Protein AF-A0A3M1S016-F1 (afdb_monomer_lite)

pLDDT: mean 80.81, std 20.06, range [38.78, 97.69]

Foldseek 3Di:
DDDDDPPPPPVVVVPPPPPPPPVPPPPDPDDDDPAPLADCVVPDKDFPPVCPVVLVLFDRDRSDTGRHDDPPDDGDDTDD

Structure (mmCIF, N/CA/C/O backbone):
data_AF-A0A3M1S016-F1
#
_entry.id   AF-A0A3M1S016-F1
#
loop_
_atom_site.group_PDB
_atom_site.id
_atom_site.type_symbol
_atom_site.label_atom_id
_atom_site.label_alt_id
_atom_site.label_comp_id
_atom_site.label_asym_id
_atom_site.label_entity_id
_atom_site.label_seq_id
_atom_site.pdbx_PDB_ins_code
_atom_site.Cartn_x
_atom_site.Cartn_y
_atom_site.Cartn_z
_atom_site.occupancy
_atom_site.B_iso_or_equiv
_atom_site.auth_seq_id
_atom_site.auth_comp_id
_atom_site.auth_asym_id
_atom_site.auth_atom_id
_atom_site.pdbx_PDB_model_num
ATOM 1 N N . MET A 1 1 ? -39.770 13.120 84.996 1.00 38.78 1 MET A N 1
ATOM 2 C CA . MET A 1 1 ? -38.645 14.043 84.741 1.00 38.78 1 MET A CA 1
ATOM 3 C C . MET A 1 1 ? -37.544 13.212 84.080 1.00 38.78 1 MET A C 1
ATOM 5 O O . MET A 1 1 ? -36.750 12.619 84.784 1.00 38.78 1 MET A O 1
ATOM 9 N N . TRP A 1 2 ? -37.739 12.712 82.854 1.00 44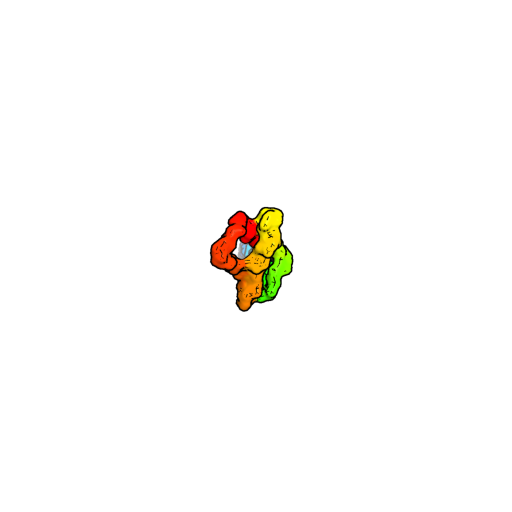.84 2 TRP A N 1
ATOM 10 C CA . TRP A 1 2 ? -37.471 13.344 81.546 1.00 44.84 2 TRP A CA 1
ATOM 11 C C . TRP A 1 2 ? -36.107 14.044 81.441 1.00 44.84 2 TRP A C 1
ATOM 13 O O . TRP A 1 2 ? -35.849 14.960 82.213 1.00 44.84 2 TRP A O 1
ATOM 23 N N . LEU A 1 3 ? -35.359 13.645 80.393 1.00 49.38 3 LEU A N 1
ATOM 24 C CA . LEU A 1 3 ? -34.169 14.276 79.786 1.00 49.38 3 LEU A CA 1
ATOM 25 C C . LEU A 1 3 ? -32.893 14.061 80.619 1.00 49.38 3 LEU A C 1
ATOM 27 O O . LEU A 1 3 ? -32.776 14.576 81.715 1.00 49.38 3 LEU A O 1
ATOM 31 N N . MET A 1 4 ? -31.926 13.237 80.211 1.00 48.75 4 MET A N 1
ATOM 32 C CA . MET A 1 4 ? -30.994 13.487 79.107 1.00 48.75 4 MET A CA 1
ATOM 33 C C . MET A 1 4 ? -30.400 12.147 78.643 1.00 48.75 4 MET A C 1
ATOM 35 O O . MET A 1 4 ? -29.854 11.418 79.464 1.00 48.75 4 MET A O 1
ATOM 39 N N . GLY A 1 5 ? -30.461 11.802 77.354 1.00 51.59 5 GLY A N 1
ATOM 40 C CA . GLY A 1 5 ? -29.795 10.569 76.900 1.00 51.59 5 GLY A CA 1
ATOM 41 C C . GLY A 1 5 ? -29.733 10.297 75.400 1.00 51.59 5 GLY A C 1
ATOM 42 O O . GLY A 1 5 ? -29.019 9.392 74.993 1.00 51.59 5 GLY A O 1
ATOM 43 N N . THR A 1 6 ? -30.432 11.053 74.553 1.00 51.50 6 THR A N 1
ATOM 44 C CA . THR A 1 6 ? -30.590 10.678 73.132 1.00 51.50 6 THR A CA 1
ATOM 45 C C . THR A 1 6 ? -29.897 11.604 72.131 1.00 51.50 6 THR A C 1
ATOM 47 O O . THR A 1 6 ? -29.969 11.357 70.931 1.00 51.50 6 THR A O 1
ATOM 50 N N . ALA A 1 7 ? -29.186 12.644 72.576 1.00 51.06 7 ALA A N 1
ATOM 51 C CA . ALA A 1 7 ? -28.669 13.664 71.658 1.00 51.06 7 ALA A CA 1
ATOM 52 C C . ALA A 1 7 ? -27.315 13.337 70.990 1.00 51.06 7 ALA A C 1
ATOM 54 O O . ALA A 1 7 ? -26.939 14.031 70.052 1.00 51.06 7 ALA A O 1
ATOM 55 N N . VAL A 1 8 ? -26.582 12.296 71.409 1.00 48.56 8 VAL A N 1
ATOM 56 C CA . VAL A 1 8 ? -25.240 12.013 70.842 1.00 48.56 8 VAL A CA 1
ATOM 57 C C . VAL A 1 8 ? -25.276 10.998 69.689 1.00 48.56 8 VAL A C 1
ATOM 59 O O . VAL A 1 8 ? -24.382 10.985 68.849 1.00 48.56 8 VAL A O 1
ATOM 62 N N . CYS A 1 9 ? -26.332 10.189 69.563 1.00 47.06 9 CYS A N 1
ATOM 63 C CA . CYS A 1 9 ? -26.353 9.098 68.578 1.00 47.06 9 CYS A CA 1
ATOM 64 C C . CYS A 1 9 ? -26.810 9.506 67.165 1.00 47.06 9 CYS A C 1
ATOM 66 O O . CYS A 1 9 ? -26.606 8.739 66.229 1.00 47.06 9 CYS A O 1
ATOM 68 N N . ILE A 1 10 ? -27.400 10.691 66.967 1.00 50.00 10 ILE A N 1
ATOM 69 C CA . ILE A 1 10 ? -27.988 11.058 65.660 1.00 50.00 10 ILE A CA 1
ATOM 70 C C . ILE A 1 10 ? -26.988 11.799 64.748 1.00 50.00 10 ILE A C 1
ATOM 72 O O . ILE A 1 10 ? -27.185 11.863 63.538 1.00 50.00 10 ILE A O 1
ATOM 76 N N . ALA A 1 11 ? -25.854 12.279 65.268 1.00 49.06 11 ALA A N 1
ATOM 77 C CA . ALA A 1 11 ? -24.857 12.980 64.449 1.00 49.06 11 ALA A CA 1
ATOM 78 C C . ALA A 1 11 ? -23.913 12.049 63.655 1.00 49.06 11 ALA A C 1
ATOM 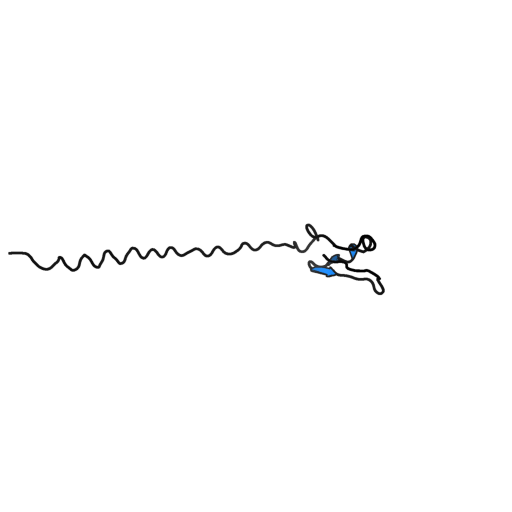80 O O . ALA A 1 11 ? -23.253 12.507 62.728 1.00 49.06 11 ALA A O 1
ATOM 81 N N . TRP A 1 12 ? -23.852 10.749 63.968 1.00 47.59 12 TRP A N 1
ATOM 82 C CA . TRP A 1 12 ? -22.982 9.801 63.248 1.00 47.59 12 TRP A CA 1
ATOM 83 C C . TRP A 1 12 ? -23.648 9.119 62.047 1.00 47.59 12 TRP A C 1
ATOM 85 O O . TRP A 1 12 ? -22.958 8.605 61.172 1.00 47.59 12 TRP A O 1
ATOM 95 N N . VAL A 1 13 ? -24.979 9.147 61.953 1.00 50.41 13 VAL A N 1
ATOM 96 C CA . VAL A 1 13 ? -25.709 8.465 60.867 1.00 50.41 13 VAL A CA 1
ATOM 97 C C . VAL A 1 13 ? -25.774 9.317 59.590 1.00 50.41 13 VAL A C 1
ATOM 99 O O . VAL A 1 13 ? -25.928 8.784 58.494 1.00 50.41 13 VAL A O 1
ATOM 102 N N . ILE A 1 14 ? -25.582 10.635 59.689 1.00 50.53 14 ILE A N 1
ATOM 103 C CA . ILE A 1 14 ? -25.725 11.550 58.542 1.00 50.53 14 ILE A CA 1
ATOM 104 C C . ILE A 1 14 ? -24.429 11.654 57.707 1.00 50.53 14 ILE A C 1
ATOM 106 O O . ILE A 1 14 ? -24.481 12.048 56.546 1.00 50.53 14 ILE A O 1
ATOM 110 N N . CYS A 1 15 ? -23.278 11.200 58.215 1.00 49.12 15 CYS A N 1
ATOM 111 C CA . CYS A 1 15 ? -22.014 11.210 57.459 1.00 49.12 15 CYS A CA 1
ATOM 112 C C . CYS A 1 15 ? -21.747 9.957 56.604 1.00 49.12 15 CYS A C 1
ATOM 114 O O . CYS A 1 15 ? -20.705 9.894 55.958 1.00 49.12 15 CYS A O 1
ATOM 116 N N . LEU A 1 16 ? -22.651 8.967 56.559 1.00 51.34 16 LEU A N 1
ATOM 117 C CA . LEU A 1 16 ? -22.412 7.714 55.819 1.00 51.34 16 LEU A CA 1
ATOM 118 C C . LEU A 1 16 ? -23.161 7.578 54.481 1.00 51.34 16 LEU A C 1
ATOM 120 O O . LEU A 1 16 ? -23.103 6.513 53.874 1.00 51.34 16 LEU A O 1
ATOM 124 N N . SER A 1 17 ? -23.855 8.615 53.996 1.00 53.81 17 SER A N 1
ATOM 125 C CA . SER A 1 17 ? -24.608 8.536 52.724 1.00 53.81 17 SER A CA 1
ATOM 126 C C . SER A 1 17 ? -24.120 9.461 51.604 1.00 53.81 17 SER A C 1
ATOM 128 O O . SER A 1 17 ? -24.577 9.333 50.471 1.00 53.81 17 SER A O 1
ATOM 130 N N . SER A 1 18 ? -23.123 10.312 51.842 1.00 56.72 18 SER A N 1
ATOM 131 C CA . SER A 1 18 ? -22.459 11.093 50.784 1.00 56.72 18 SER A CA 1
ATOM 132 C C . SER A 1 18 ? -21.212 10.405 50.217 1.00 56.72 18 SER A C 1
ATOM 134 O O . SER A 1 18 ? -20.413 11.022 49.522 1.00 56.72 18 SER A O 1
ATOM 136 N N . GLY A 1 19 ? -21.085 9.091 50.413 1.00 53.38 19 GLY A N 1
ATOM 137 C CA . GLY A 1 19 ? -20.238 8.231 49.591 1.00 53.38 19 GLY A CA 1
ATOM 138 C C . GLY A 1 19 ? -20.896 7.932 48.244 1.00 53.38 19 GLY A C 1
ATOM 139 O O . GLY A 1 19 ? -21.012 6.772 47.864 1.00 53.38 19 GLY A O 1
ATOM 140 N N . ARG A 1 20 ? -21.363 8.955 47.514 1.00 50.78 20 ARG A N 1
ATOM 141 C CA . ARG A 1 20 ? -21.618 8.783 46.083 1.00 50.78 20 ARG A CA 1
A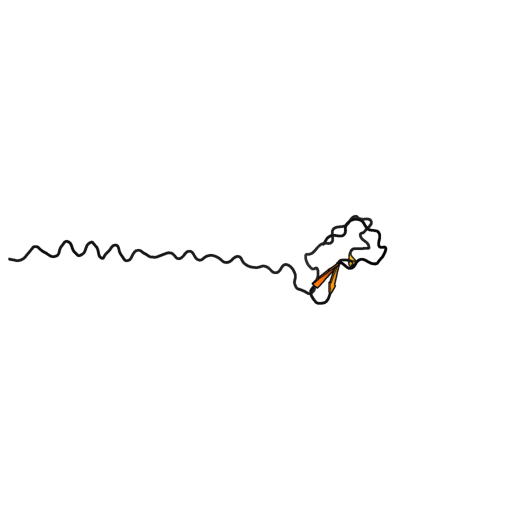TOM 142 C C . ARG A 1 20 ? -20.229 8.728 45.467 1.00 50.78 20 ARG A C 1
ATOM 144 O O . ARG A 1 20 ? -19.670 9.762 45.116 1.00 50.78 20 ARG A O 1
ATOM 151 N N . SER A 1 21 ? -19.636 7.535 45.416 1.00 55.91 21 SER A N 1
ATOM 152 C CA . SER A 1 21 ? -18.586 7.274 44.447 1.00 55.91 21 SER A CA 1
ATOM 153 C C . SER A 1 21 ? -19.195 7.655 43.105 1.00 55.91 21 SER A C 1
ATOM 155 O O . SER A 1 21 ? -20.056 6.971 42.551 1.00 55.91 21 SER A O 1
ATOM 157 N N . VAL A 1 22 ? -18.837 8.848 42.635 1.00 57.69 22 VAL A N 1
ATOM 158 C CA . VAL A 1 22 ? -18.963 9.212 41.236 1.00 57.69 22 VAL A CA 1
ATOM 159 C C . VAL A 1 22 ? -17.968 8.280 40.580 1.00 57.69 22 VAL A C 1
ATOM 161 O O . VAL A 1 22 ? -16.783 8.582 40.504 1.00 57.69 22 VAL A O 1
ATOM 164 N N . TRP A 1 23 ? -18.417 7.062 40.286 1.00 58.22 23 TRP A N 1
ATOM 165 C CA . TRP A 1 23 ? -17.654 6.115 39.505 1.00 58.22 23 TRP A CA 1
ATOM 166 C C . TRP A 1 23 ? -17.279 6.876 38.240 1.00 58.22 23 TRP A C 1
ATOM 168 O O . TRP A 1 23 ? -18.155 7.222 37.447 1.00 58.22 23 TRP A O 1
ATOM 178 N N . ALA A 1 24 ? -16.008 7.256 38.123 1.00 67.06 24 ALA A N 1
ATOM 179 C CA . ALA A 1 24 ? -15.500 7.855 36.910 1.00 67.06 24 ALA A CA 1
ATOM 180 C C . ALA A 1 24 ? -15.717 6.799 35.829 1.00 67.06 24 ALA A C 1
ATOM 182 O O . ALA A 1 24 ? -15.145 5.710 35.909 1.00 67.06 24 ALA A O 1
ATOM 183 N N . GLN A 1 25 ? -16.626 7.063 34.889 1.00 66.81 25 GLN A N 1
ATOM 184 C CA . GLN A 1 25 ? -16.727 6.218 33.713 1.00 66.81 25 GLN A CA 1
ATOM 185 C C . GLN A 1 25 ? -15.417 6.391 32.961 1.00 66.81 25 GLN A C 1
ATOM 187 O O . GLN A 1 25 ? -15.122 7.459 32.434 1.00 66.81 25 GLN A O 1
ATOM 192 N N . GLU A 1 26 ? -14.606 5.344 32.988 1.00 73.94 26 GLU A N 1
ATOM 193 C CA . GLU A 1 26 ? -13.448 5.223 32.125 1.00 73.94 26 GLU A CA 1
ATOM 194 C C . GLU A 1 26 ? -13.976 5.160 30.689 1.00 73.94 26 GLU A C 1
ATOM 196 O O . GLU A 1 26 ? -14.515 4.138 30.252 1.00 73.94 26 GLU A O 1
ATOM 201 N N . GLU A 1 27 ? -13.925 6.292 29.983 1.00 77.31 27 GLU A N 1
ATOM 202 C CA . GLU A 1 27 ? -14.279 6.332 28.571 1.00 77.31 27 GLU A CA 1
ATOM 203 C C . GLU A 1 27 ? -13.285 5.460 27.813 1.00 77.31 27 GLU A C 1
ATOM 205 O O . GLU A 1 27 ? -12.098 5.772 27.697 1.00 77.31 27 GLU A O 1
ATOM 210 N N . LYS A 1 28 ? -13.767 4.312 27.332 1.00 83.12 28 LYS A N 1
ATOM 211 C CA . LYS A 1 28 ? -12.956 3.440 26.493 1.00 83.12 28 LYS A CA 1
ATOM 212 C C . LYS A 1 28 ? -12.647 4.184 25.199 1.00 83.12 28 LYS A C 1
ATOM 214 O O . LYS A 1 28 ? -13.586 4.649 24.552 1.00 83.12 28 LYS A O 1
ATOM 219 N N . PRO A 1 29 ? -11.370 4.259 24.794 1.00 84.50 29 PRO A N 1
ATOM 220 C CA . PRO A 1 29 ? -11.020 4.898 23.542 1.00 84.50 29 PRO A CA 1
ATOM 221 C C . PRO A 1 29 ? -11.735 4.184 22.395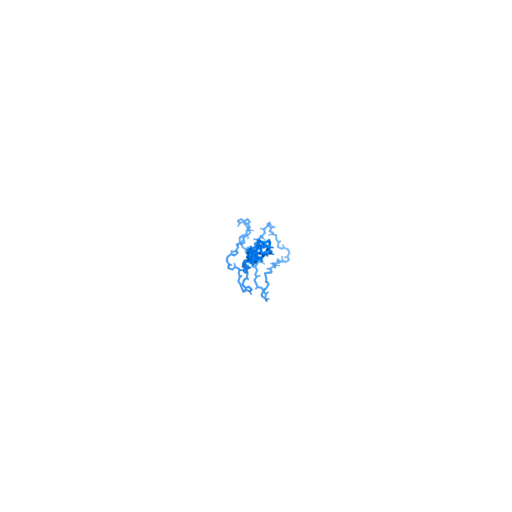 1.00 84.50 29 PRO A C 1
ATOM 223 O O . PRO A 1 29 ? -11.721 2.951 22.298 1.00 84.50 29 PRO A O 1
ATOM 226 N N . GLU A 1 30 ? -12.376 4.967 21.532 1.00 89.25 30 GLU A N 1
ATOM 227 C CA . GLU A 1 30 ? -13.019 4.446 20.336 1.00 89.25 30 GLU A CA 1
ATOM 228 C C . GLU A 1 30 ? -11.953 3.820 19.428 1.00 89.25 30 GLU A C 1
ATOM 230 O O . GLU A 1 30 ? -10.988 4.465 19.014 1.00 89.25 30 GLU A O 1
ATOM 235 N N . THR A 1 31 ? -12.098 2.526 19.145 1.00 92.06 31 THR A N 1
ATOM 236 C CA . THR A 1 31 ? -11.201 1.827 18.222 1.00 92.06 31 THR A CA 1
ATOM 237 C C . THR A 1 31 ? -11.663 2.077 16.794 1.00 92.06 31 THR A C 1
ATOM 239 O O . THR A 1 31 ? -12.710 1.579 16.380 1.00 92.06 31 THR A O 1
ATOM 242 N N . ILE A 1 32 ? -10.850 2.800 16.027 1.00 92.31 32 ILE A N 1
ATOM 243 C CA . ILE A 1 32 ? -11.120 3.102 14.620 1.00 92.31 32 ILE A CA 1
ATOM 244 C C . ILE A 1 32 ? -10.391 2.089 13.735 1.00 92.31 32 ILE A C 1
ATOM 246 O O . ILE A 1 32 ? -9.193 1.846 13.886 1.00 92.31 32 ILE A O 1
ATOM 250 N N . ARG A 1 33 ? -11.113 1.500 12.778 1.00 92.88 33 ARG A N 1
ATOM 251 C CA . ARG A 1 33 ? -10.522 0.634 11.751 1.00 92.88 33 ARG A CA 1
ATOM 252 C C . ARG A 1 33 ? -9.922 1.497 10.643 1.00 92.88 33 ARG A C 1
ATOM 254 O O . ARG A 1 33 ? -10.660 2.162 9.927 1.00 92.88 33 ARG A O 1
ATOM 261 N N . LEU A 1 34 ? -8.597 1.462 10.502 1.00 94.75 34 LEU A N 1
ATOM 262 C CA . LEU A 1 34 ? -7.867 2.198 9.455 1.00 94.75 34 LEU A CA 1
ATOM 263 C C . LEU A 1 34 ? -7.808 1.456 8.113 1.00 94.75 34 LEU A C 1
ATOM 265 O O . LEU A 1 34 ? -7.507 2.045 7.081 1.00 94.75 34 LEU A O 1
ATOM 269 N N . PHE A 1 35 ? -8.070 0.154 8.130 1.00 96.94 35 PHE A N 1
ATOM 270 C CA . PHE A 1 35 ? -8.068 -0.697 6.951 1.00 96.94 35 PHE A CA 1
ATOM 271 C C . PHE A 1 35 ? -9.341 -1.535 6.948 1.00 96.94 35 PHE A C 1
ATOM 273 O O . PHE A 1 35 ? -9.727 -2.115 7.967 1.00 96.94 35 PHE A O 1
ATOM 280 N N . ASP A 1 36 ? -10.010 -1.557 5.803 1.00 95.94 36 ASP A N 1
ATOM 281 C CA . ASP A 1 36 ? -11.306 -2.200 5.606 1.00 95.94 36 ASP A CA 1
ATOM 282 C C . ASP A 1 36 ? -11.195 -3.683 5.204 1.00 95.94 36 ASP A C 1
ATOM 284 O O . ASP A 1 36 ? -12.213 -4.377 5.141 1.00 95.94 36 ASP A O 1
ATOM 288 N N . GLY A 1 37 ? -9.979 -4.176 4.941 1.00 97.00 37 GLY A N 1
ATOM 289 C CA . GLY A 1 37 ? -9.743 -5.536 4.458 1.00 97.00 37 GLY A CA 1
ATOM 290 C C . GLY A 1 37 ? -10.031 -5.722 2.967 1.00 97.00 37 GLY A C 1
ATOM 291 O O . GLY A 1 37 ? -10.136 -6.856 2.513 1.00 97.00 37 GLY A O 1
ATO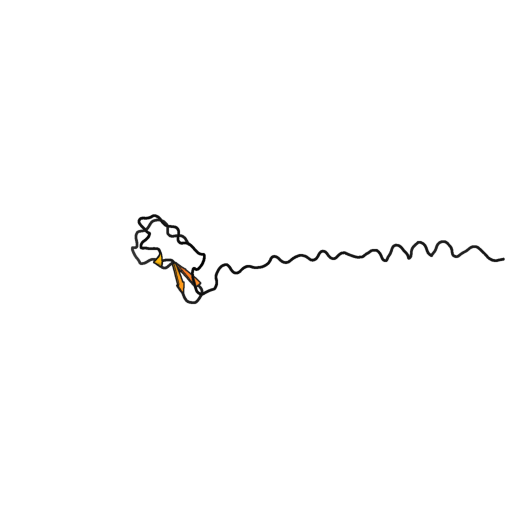M 292 N N . LYS A 1 38 ? -10.233 -4.650 2.197 1.00 97.25 38 LYS A N 1
ATOM 293 C CA . LYS A 1 38 ? -10.689 -4.734 0.800 1.00 97.25 38 LYS A CA 1
ATOM 294 C C . LYS A 1 38 ? -9.899 -3.835 -0.132 1.00 97.25 38 LYS A C 1
ATOM 296 O O . LYS A 1 38 ? -9.644 -4.225 -1.268 1.00 97.25 38 LYS A O 1
ATOM 301 N N . SER A 1 39 ? -9.530 -2.648 0.330 1.00 96.62 39 SER A N 1
ATOM 302 C CA . SER A 1 39 ? -8.957 -1.602 -0.505 1.00 96.62 39 SER A CA 1
ATOM 303 C C . SER A 1 39 ? -7.828 -0.863 0.210 1.00 96.62 39 SER A C 1
ATOM 305 O O . SER A 1 39 ? -7.650 -0.963 1.421 1.00 96.62 39 SER A O 1
ATOM 307 N N . LEU A 1 40 ? -7.053 -0.103 -0.559 1.00 96.69 40 LEU A N 1
ATOM 308 C CA . LEU A 1 40 ? -6.080 0.850 -0.022 1.00 96.69 40 LEU A CA 1
ATOM 309 C C . LEU A 1 40 ? -6.681 2.261 0.051 1.00 96.69 40 LEU A C 1
ATOM 311 O O . LEU A 1 40 ? -5.957 3.252 -0.034 1.00 96.69 40 LEU A O 1
ATOM 315 N N . ASP A 1 41 ? -8.003 2.371 0.187 1.00 96.00 41 ASP A N 1
ATOM 316 C CA . ASP A 1 41 ? -8.677 3.662 0.267 1.00 96.00 41 ASP A CA 1
ATOM 317 C C . ASP A 1 41 ? -8.209 4.426 1.511 1.00 96.00 41 ASP A C 1
ATOM 319 O O . ASP A 1 41 ? -8.165 3.900 2.622 1.00 96.00 41 ASP A O 1
ATOM 323 N N . GLY A 1 42 ? -7.807 5.683 1.315 1.00 95.50 42 GLY A N 1
ATOM 324 C CA . GLY A 1 42 ? -7.202 6.507 2.366 1.00 95.50 42 GLY A CA 1
ATOM 325 C C . GLY A 1 42 ? -5.705 6.261 2.600 1.00 95.50 42 GLY A C 1
ATOM 326 O O . GLY A 1 42 ? -5.077 7.047 3.309 1.00 95.50 42 GLY A O 1
ATOM 327 N N . TRP A 1 43 ? -5.109 5.249 1.965 1.00 96.06 43 TRP A N 1
ATOM 328 C CA . TRP A 1 43 ? -3.669 4.989 1.996 1.00 96.06 43 TRP A CA 1
ATOM 329 C C . TRP A 1 43 ? -2.971 5.637 0.796 1.00 96.06 43 TRP A C 1
ATOM 331 O O . TRP A 1 43 ? -3.570 5.860 -0.259 1.00 96.06 43 TRP A O 1
ATOM 341 N N . MET A 1 44 ? -1.687 5.973 0.937 1.00 95.62 44 MET A N 1
ATOM 342 C CA . MET A 1 44 ? -0.942 6.658 -0.119 1.00 95.62 44 MET A CA 1
ATOM 343 C C . MET A 1 44 ? 0.466 6.108 -0.259 1.00 95.62 44 MET A C 1
ATOM 345 O O . MET A 1 44 ? 1.316 6.339 0.593 1.00 95.62 44 MET A O 1
ATOM 349 N N . VAL A 1 45 ? 0.752 5.532 -1.427 1.00 95.56 45 VAL A N 1
ATOM 350 C CA . VAL A 1 45 ? 2.108 5.087 -1.740 1.00 95.56 45 VAL A CA 1
ATOM 351 C C . VAL A 1 45 ? 3.049 6.288 -1.896 1.00 95.56 45 VAL A C 1
ATOM 353 O O . VAL A 1 45 ? 2.879 7.133 -2.783 1.00 95.56 45 VAL A O 1
ATOM 356 N N . LYS A 1 46 ? 4.069 6.351 -1.042 1.00 96.25 46 LYS A N 1
ATOM 357 C CA . LYS A 1 46 ? 5.190 7.289 -1.107 1.00 96.25 46 LYS A CA 1
ATOM 358 C C . LYS A 1 46 ? 6.370 6.630 -1.810 1.00 96.25 46 LYS A C 1
ATOM 360 O O . LYS A 1 46 ? 6.922 5.636 -1.346 1.00 96.25 46 LYS A O 1
ATOM 365 N N . CYS A 1 47 ? 6.786 7.231 -2.916 1.00 96.50 47 CYS A N 1
ATOM 366 C CA . CYS A 1 47 ? 7.940 6.804 -3.694 1.00 96.50 47 CYS A CA 1
ATOM 367 C C . CYS A 1 47 ? 8.590 8.011 -4.375 1.00 96.50 47 CYS A C 1
ATOM 369 O O . CYS A 1 47 ? 8.025 9.111 -4.413 1.00 96.50 47 CYS A O 1
ATOM 371 N N . ARG A 1 48 ? 9.775 7.809 -4.954 1.00 96.06 48 ARG A N 1
ATOM 372 C CA . ARG A 1 48 ? 10.366 8.818 -5.839 1.00 96.06 48 ARG A CA 1
ATOM 373 C C . ARG A 1 48 ? 9.580 8.914 -7.157 1.00 96.06 48 ARG A C 1
ATOM 375 O O . ARG A 1 48 ? 8.973 7.922 -7.562 1.00 96.06 48 ARG A O 1
ATOM 382 N N . PRO A 1 49 ? 9.623 10.057 -7.871 1.00 95.62 49 PRO A N 1
ATOM 383 C CA . PRO A 1 49 ? 8.949 10.201 -9.165 1.00 95.62 49 PRO A CA 1
ATOM 384 C C . PRO A 1 49 ? 9.351 9.139 -10.200 1.00 95.62 49 PRO A C 1
ATOM 386 O O . PRO A 1 49 ? 8.523 8.735 -11.008 1.00 95.62 49 PRO A O 1
ATOM 389 N N . GLN A 1 50 ? 10.597 8.658 -10.151 1.00 96.31 50 GLN A N 1
ATOM 390 C CA . GLN A 1 50 ? 11.121 7.620 -11.047 1.00 96.31 50 GLN A CA 1
ATOM 391 C C . GLN A 1 50 ? 10.533 6.223 -10.791 1.00 96.31 50 GLN A C 1
ATOM 393 O O . GLN A 1 50 ? 10.631 5.364 -11.659 1.00 96.31 50 GLN A O 1
ATOM 398 N N . ASP A 1 51 ? 9.943 5.997 -9.615 1.00 96.00 51 ASP A N 1
ATOM 399 C CA . ASP A 1 51 ? 9.345 4.719 -9.209 1.00 96.00 51 ASP A CA 1
ATOM 400 C C . ASP A 1 51 ? 7.811 4.776 -9.200 1.00 96.00 51 ASP A C 1
ATOM 402 O O . ASP A 1 51 ? 7.143 3.903 -8.649 1.00 96.00 51 ASP A O 1
ATOM 406 N N . ASN A 1 52 ? 7.229 5.819 -9.796 1.00 93.69 52 ASN A N 1
ATOM 407 C CA . ASN A 1 52 ? 5.783 6.027 -9.825 1.00 93.69 52 ASN A CA 1
ATOM 408 C C . ASN A 1 52 ? 5.038 4.903 -10.574 1.00 93.69 52 ASN A C 1
ATOM 410 O O . ASN A 1 52 ? 3.887 4.600 -10.268 1.00 93.69 52 ASN A O 1
ATOM 414 N N . ASP A 1 53 ? 5.719 4.245 -11.510 1.00 94.19 53 ASP A N 1
ATOM 415 C CA . ASP A 1 53 ? 5.257 3.055 -12.226 1.00 94.19 53 ASP A CA 1
ATOM 416 C C . ASP A 1 53 ? 5.127 1.812 -11.323 1.00 94.19 53 ASP A C 1
ATOM 418 O O . ASP A 1 53 ? 4.379 0.890 -11.637 1.00 94.19 53 ASP A O 1
ATOM 422 N N . LYS A 1 54 ? 5.803 1.797 -10.170 1.00 94.06 54 LYS A N 1
ATOM 423 C CA . LYS A 1 54 ? 5.886 0.649 -9.250 1.00 94.06 54 LYS A CA 1
ATOM 424 C C . LYS A 1 54 ? 4.917 0.738 -8.073 1.00 94.06 54 LYS A C 1
ATOM 426 O O . LYS A 1 54 ? 4.972 -0.078 -7.156 1.00 94.06 54 LYS A O 1
ATOM 431 N N . ARG A 1 55 ? 3.979 1.692 -8.094 1.00 93.56 55 ARG A N 1
ATOM 432 C CA . ARG A 1 55 ? 2.935 1.820 -7.059 1.00 93.56 55 ARG A CA 1
ATOM 433 C C . ARG A 1 55 ? 2.101 0.551 -6.880 1.00 93.56 55 ARG A C 1
ATOM 435 O O . ARG A 1 55 ? 1.616 0.309 -5.782 1.00 93.56 55 ARG A O 1
ATOM 442 N N . GLY A 1 56 ? 1.989 -0.268 -7.927 1.00 94.44 56 GLY A N 1
ATOM 443 C CA . GLY A 1 56 ? 1.286 -1.552 -7.897 1.00 94.44 56 GLY A CA 1
ATOM 444 C C . GLY A 1 56 ? 1.939 -2.646 -7.045 1.00 94.44 56 GLY A C 1
ATOM 445 O O . GLY A 1 56 ? 1.366 -3.724 -6.939 1.00 94.44 56 GLY A O 1
ATOM 446 N N . TYR A 1 57 ? 3.108 -2.406 -6.436 1.00 96.00 57 TYR A N 1
ATOM 447 C CA . TYR A 1 57 ? 3.711 -3.364 -5.496 1.00 96.00 57 TYR A CA 1
ATOM 448 C C . TYR A 1 57 ? 2.888 -3.515 -4.220 1.00 96.00 57 TYR A C 1
ATOM 450 O O . TYR A 1 57 ? 2.920 -4.573 -3.598 1.00 96.00 57 TYR A O 1
ATOM 458 N N . TRP A 1 58 ? 2.127 -2.484 -3.850 1.00 97.25 58 TRP A N 1
ATOM 459 C CA . TRP A 1 58 ? 1.169 -2.555 -2.758 1.00 97.25 58 TRP A CA 1
ATOM 460 C C . TRP A 1 58 ? -0.206 -2.925 -3.293 1.00 97.25 58 TRP A C 1
ATOM 462 O O . TRP A 1 58 ? -0.769 -2.237 -4.145 1.00 97.25 58 TRP A O 1
ATOM 472 N N . LYS A 1 59 ? -0.755 -4.016 -2.768 1.00 95.94 59 LYS A N 1
ATOM 473 C CA . LYS A 1 59 ? -2.081 -4.519 -3.125 1.00 95.94 59 LYS A CA 1
ATOM 474 C C . LYS A 1 59 ? -2.758 -5.154 -1.921 1.00 95.94 59 LYS A C 1
ATOM 476 O O . LYS A 1 59 ? -2.098 -5.500 -0.945 1.00 95.94 59 LYS A O 1
ATOM 481 N N . VAL A 1 60 ? -4.073 -5.320 -2.004 1.00 97.25 60 VAL A N 1
ATOM 482 C CA . VAL A 1 60 ? -4.830 -6.119 -1.038 1.00 97.25 60 VAL A CA 1
ATOM 483 C C . VAL A 1 60 ? -5.052 -7.504 -1.631 1.00 97.25 60 VAL A C 1
ATOM 485 O O . VAL A 1 60 ? -5.641 -7.625 -2.704 1.00 97.25 60 VAL A O 1
ATOM 488 N N . VAL A 1 61 ? -4.573 -8.538 -0.944 1.00 97.56 61 VAL A N 1
ATOM 489 C CA . VAL A 1 61 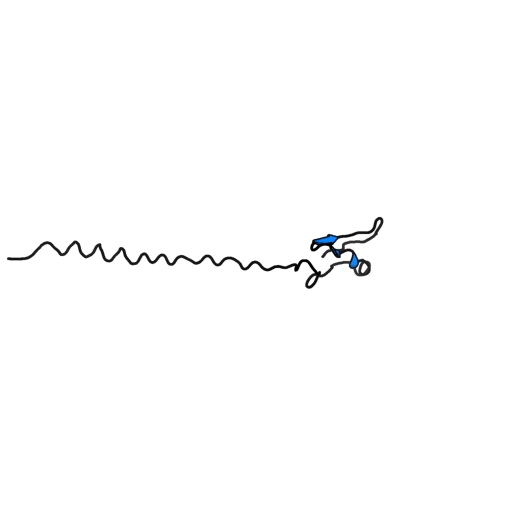? -4.768 -9.948 -1.312 1.00 97.56 61 VAL A CA 1
ATOM 490 C C . VAL A 1 61 ? -5.324 -10.670 -0.095 1.00 97.56 61 VAL A C 1
ATOM 492 O O . VAL A 1 61 ? -4.760 -10.565 0.990 1.00 97.56 61 VAL A O 1
ATOM 495 N N . ASP A 1 62 ? -6.468 -11.340 -0.253 1.00 97.00 62 ASP A N 1
ATOM 496 C CA . ASP A 1 62 ? -7.149 -12.088 0.817 1.00 97.00 62 ASP A CA 1
ATOM 497 C C . ASP A 1 62 ? -7.327 -11.285 2.117 1.00 97.00 62 ASP A C 1
ATOM 499 O O . ASP A 1 62 ? -7.104 -11.761 3.229 1.00 97.00 62 ASP A O 1
ATOM 503 N N . GLY A 1 63 ? -7.696 -10.012 1.966 1.00 97.12 63 GLY A N 1
ATOM 504 C CA . GLY A 1 63 ? -7.894 -9.091 3.081 1.00 97.12 63 GLY A CA 1
ATOM 505 C C . GLY A 1 63 ? -6.623 -8.670 3.812 1.00 97.12 63 GLY A C 1
ATOM 506 O O . GLY A 1 63 ? -6.709 -8.142 4.917 1.00 97.12 63 GLY A O 1
ATOM 507 N N . THR A 1 64 ? -5.457 -8.865 3.197 1.00 97.50 64 THR A N 1
ATOM 508 C CA . THR A 1 64 ? -4.148 -8.491 3.734 1.00 97.50 64 THR A CA 1
ATOM 509 C C . THR A 1 64 ? -3.487 -7.466 2.822 1.00 97.50 64 THR A C 1
ATOM 511 O O . THR A 1 64 ? -3.477 -7.623 1.604 1.00 97.50 64 THR A O 1
ATOM 514 N N . ILE A 1 65 ? -2.914 -6.411 3.404 1.00 97.69 65 ILE A N 1
ATOM 515 C CA . ILE A 1 65 ? -2.031 -5.501 2.669 1.00 97.69 65 ILE A CA 1
ATOM 516 C C . ILE A 1 65 ? -0.728 -6.249 2.383 1.00 97.69 65 ILE A C 1
ATOM 518 O O . ILE A 1 65 ? -0.011 -6.641 3.303 1.00 97.69 65 ILE A O 1
ATOM 522 N N . THR A 1 66 ? -0.419 -6.443 1.109 1.00 97.25 66 THR A N 1
ATOM 523 C CA . THR A 1 66 ? 0.733 -7.215 0.648 1.00 97.25 66 THR A CA 1
ATOM 524 C C . THR A 1 66 ? 1.672 -6.326 -0.153 1.00 97.25 66 THR A C 1
ATOM 526 O O . THR A 1 66 ? 1.237 -5.607 -1.054 1.00 97.25 66 THR A O 1
ATOM 529 N N . ALA A 1 67 ? 2.965 -6.417 0.163 1.00 95.62 67 ALA A N 1
ATOM 530 C CA . ALA A 1 67 ? 4.041 -5.906 -0.673 1.00 95.62 67 ALA A CA 1
ATOM 531 C C . ALA A 1 67 ? 4.554 -7.038 -1.567 1.00 95.62 67 ALA A C 1
ATOM 533 O O . ALA A 1 67 ? 5.132 -8.005 -1.072 1.00 95.62 67 ALA A O 1
ATOM 534 N N . GLU A 1 68 ? 4.359 -6.915 -2.874 1.00 94.38 68 GLU A N 1
ATOM 535 C CA . GLU A 1 68 ? 4.905 -7.842 -3.859 1.00 94.38 68 GLU A CA 1
ATOM 536 C C . GLU A 1 68 ? 5.883 -7.111 -4.771 1.00 94.38 68 GLU A C 1
ATOM 538 O O . GLU A 1 68 ? 5.519 -6.198 -5.510 1.00 94.38 68 GLU A O 1
ATOM 543 N N . VAL A 1 69 ? 7.143 -7.528 -4.706 1.00 93.69 69 VAL A N 1
ATOM 544 C CA . VAL A 1 69 ? 8.237 -6.950 -5.480 1.00 93.69 69 VAL A CA 1
ATOM 545 C C . VAL A 1 69 ? 8.711 -8.005 -6.479 1.00 93.69 69 VAL A C 1
ATOM 547 O O . VAL A 1 69 ? 9.192 -9.054 -6.051 1.00 93.69 69 VAL A O 1
ATOM 550 N N . PRO A 1 70 ? 8.608 -7.754 -7.796 1.00 91.88 70 PRO A N 1
ATOM 551 C CA . PRO A 1 70 ? 9.145 -8.654 -8.807 1.00 91.88 70 PRO A CA 1
ATOM 552 C C . PRO A 1 70 ? 10.648 -8.876 -8.625 1.00 91.88 70 PRO A C 1
ATOM 554 O O . PRO A 1 70 ? 11.391 -7.940 -8.307 1.00 91.88 70 PRO A O 1
ATOM 557 N N . GLU A 1 71 ? 11.109 -10.100 -8.876 1.00 94.19 71 GLU A N 1
ATOM 558 C CA . GLU A 1 71 ? 12.533 -10.425 -8.806 1.00 94.19 71 GLU A CA 1
ATOM 559 C C . GLU A 1 71 ? 13.362 -9.522 -9.729 1.00 94.19 71 GLU A C 1
ATOM 561 O O . GLU A 1 71 ? 12.986 -9.224 -10.863 1.00 94.19 71 GLU A O 1
ATOM 566 N N . GLY A 1 72 ? 14.501 -9.048 -9.222 1.00 92.06 72 GLY A N 1
ATOM 567 C CA . GLY A 1 72 ? 15.385 -8.149 -9.966 1.00 92.06 72 GLY A CA 1
ATOM 568 C C . GLY A 1 72 ? 14.854 -6.722 -10.146 1.00 92.06 72 GLY A C 1
ATOM 569 O O . GLY A 1 72 ? 15.520 -5.913 -10.798 1.00 92.06 72 GLY A O 1
ATOM 570 N N . SER A 1 73 ? 13.699 -6.377 -9.562 1.00 92.44 73 SER A N 1
ATOM 571 C CA . SER A 1 73 ? 13.185 -5.009 -9.588 1.00 92.44 73 SER A CA 1
ATOM 572 C C . SER A 1 73 ? 14.161 -4.038 -8.923 1.00 92.44 73 SER A C 1
ATOM 574 O O . SER A 1 73 ? 14.445 -4.126 -7.728 1.00 92.44 73 SER A O 1
ATOM 576 N N . LYS A 1 74 ? 14.633 -3.056 -9.696 1.00 93.38 74 LYS A N 1
ATOM 577 C CA . LYS A 1 74 ? 15.392 -1.918 -9.175 1.00 93.38 74 LYS A CA 1
ATOM 578 C C . LYS A 1 74 ? 14.434 -0.783 -8.857 1.00 93.38 74 LYS A C 1
ATOM 580 O O . LYS A 1 74 ? 13.763 -0.268 -9.747 1.00 93.38 74 LYS A O 1
ATOM 585 N N . HIS A 1 75 ? 14.412 -0.383 -7.599 1.00 93.25 75 HIS A N 1
ATOM 586 C CA . HIS A 1 75 ? 13.635 0.743 -7.105 1.00 93.25 75 HIS A CA 1
ATOM 587 C C . HIS A 1 75 ? 14.341 1.348 -5.893 1.00 93.25 75 HIS A C 1
ATOM 589 O O . HIS A 1 75 ? 15.246 0.739 -5.317 1.00 93.25 75 HIS A O 1
ATOM 595 N N . HIS A 1 76 ? 13.954 2.566 -5.526 1.00 93.38 76 HIS A N 1
ATOM 596 C CA . HIS A 1 76 ? 14.401 3.187 -4.287 1.00 93.38 76 HIS A CA 1
ATOM 597 C C . HIS A 1 76 ? 13.513 2.735 -3.121 1.00 93.38 76 HIS A C 1
ATOM 599 O O . HIS A 1 76 ? 13.532 1.572 -2.739 1.00 93.38 76 HIS A O 1
ATOM 605 N N . TYR A 1 77 ? 12.733 3.649 -2.547 1.00 93.19 77 TYR A N 1
ATOM 606 C CA . TYR A 1 77 ? 11.735 3.327 -1.536 1.00 93.19 77 TYR A CA 1
ATOM 607 C C . TYR A 1 77 ? 10.345 3.359 -2.165 1.00 93.19 77 TYR A C 1
ATOM 609 O O . TYR A 1 77 ? 10.048 4.217 -3.003 1.00 93.19 77 TYR A O 1
ATOM 617 N N . ILE A 1 78 ? 9.501 2.426 -1.734 1.00 94.12 78 ILE A N 1
ATOM 618 C CA . ILE A 1 78 ? 8.085 2.360 -2.087 1.00 94.12 78 ILE A CA 1
ATOM 619 C C . ILE A 1 78 ? 7.341 2.014 -0.798 1.00 94.12 78 ILE A C 1
ATOM 621 O O . ILE A 1 78 ? 7.236 0.850 -0.420 1.00 94.12 78 ILE A O 1
ATOM 625 N N . TRP A 1 79 ? 6.887 3.035 -0.081 1.00 94.56 79 TRP A N 1
ATOM 626 C CA . TRP A 1 79 ? 6.217 2.892 1.213 1.00 94.56 79 TRP A CA 1
ATOM 627 C C . TRP A 1 79 ? 4.729 3.130 1.065 1.00 94.56 79 TRP A C 1
ATOM 629 O O . TRP A 1 79 ? 4.340 3.967 0.256 1.00 94.56 79 TRP A O 1
ATOM 639 N N . LEU A 1 80 ? 3.927 2.411 1.839 1.00 91.81 80 LEU A N 1
ATOM 640 C CA . LEU A 1 80 ? 2.491 2.630 1.960 1.00 91.81 80 LEU A CA 1
ATOM 641 C C . LEU A 1 80 ? 2.173 3.362 3.263 1.00 91.81 80 LEU A C 1
ATOM 643 O O . LEU A 1 80 ? 2.861 3.067 4.267 1.00 91.81 80 LEU A O 1
#

Radius of gyration: 33.9 Å; chains: 1; bounding box: 54×26×97 Å

Sequence (80 aa):
MWLMGTAVCIAWVICLSSGRSVWAQEEKPETIRLFDGKSLDGWMVKCRPQDNDKRGYWKVVDGTITAEVPEGSKHHYIWL

Secondary structure (DSSP, 8-state):
----SSSSSSTTTGGGS----------PPP---S--SS--TT---EE-GGGGGGGGGEEEETTEEEE---TT---S-EE-